Protein AF-A0A183BEK0-F1 (afdb_monomer)

Foldseek 3Di:
DVVVVVVVVVVVVVPDDPDVVVVVVVVVVVVVVVVPDPVVPVVVVVVVVVVVVVVVVVVVVVVVVVVVVVVVVVVVVVVVVVVVVVVVVVVVVVVVVVVVVVVVVLVVFDAAPQPRPTFPDDQDPPHGHNDVVSVVVCCVVPCVPVRPVVVVVVVVVVVVVVVVVVVVVVVVVD

Mean predicted aligned error: 15.31 Å

Organism: NCBI:txid27848

Sequence (174 aa):
MISFILLLTVIQNLSFAHSPRNCHIKNEMLKRVMSFSVLSPLSKYANKYNRYNKRGLFVRERIHRIYADRLITLTTERDQAREEVNRQLALISQLKQDHEEELKRVKQRTWCQVCLNEALYHCCLGTAYCSKTCQWQHWEAQHSQTCRRRAEAQLLQQQQQQQQQQSTQALHKR

InterPro domains:
  IPR002893 Zinc finger, MYND-type [PS01360] (112-147)
  IPR002893 Zinc finger, MYND-type [PS50865] (112-147)
  IPR047269 Zinc finger MYND domain-containing protein 11 [PTHR46379] (78-150)
  IPR057053 ZMYND11/ZMYD8, MYND zinc finger [PF24324] (112-147)

Solvent-accessible surface area (backbone atoms only — not comparable to full-atom values): 9858 Å² total; per-residue (Å²): 130,67,72,66,57,57,54,54,54,55,65,62,59,75,75,73,80,93,49,79,75,58,51,55,55,50,50,47,50,51,52,47,57,72,65,54,78,62,68,54,59,57,49,52,49,52,51,50,50,52,51,51,51,53,50,51,50,51,52,50,53,52,52,51,49,54,52,50,54,50,48,50,51,55,51,51,54,52,51,52,52,50,49,51,51,52,52,51,51,52,50,53,52,48,54,52,52,54,49,52,52,49,50,52,59,53,71,75,54,55,50,12,78,75,79,65,44,71,32,77,47,75,74,40,95,96,40,28,24,59,43,71,65,48,43,50,56,46,34,76,73,52,42,72,82,68,42,56,59,60,55,53,53,52,52,54,54,52,52,55,52,51,53,52,51,50,53,55,51,57,58,74,75,108

Nearest PDB structures (foldseek):
  5hda-assembly1_C  TM=5.612E-01  e=2.009E-06  Homo sapiens
  5mq4-assembly1_A  TM=5.049E-01  e=1.576E-04  Homo sapiens

pLDDT: mean 83.89, std 18.65, range [39.38, 98.62]

Radius of gyration: 57.56 Å; Cα contacts (8 Å, |Δi|>4): 61; chains: 1; bounding box: 119×44×151 Å

Structure (mmCIF, N/CA/C/O backbone):
data_AF-A0A183BEK0-F1
#
_entry.id   AF-A0A183BEK0-F1
#
loop_
_atom_site.group_PDB
_atom_site.id
_atom_site.type_symbol
_atom_site.label_atom_id
_atom_site.label_alt_id
_atom_site.label_comp_id
_atom_site.label_asym_id
_atom_site.label_entity_id
_atom_site.label_seq_id
_atom_site.pdbx_PDB_ins_code
_atom_site.Cartn_x
_atom_site.Cartn_y
_atom_site.Cartn_z
_atom_site.occupancy
_atom_site.B_iso_or_equiv
_atom_site.auth_seq_id
_atom_site.auth_comp_id
_atom_site.auth_asym_id
_atom_site.auth_atom_id
_atom_site.pdbx_PDB_model_num
ATOM 1 N N . MET A 1 1 ? 92.913 7.246 -58.136 1.00 58.31 1 MET A N 1
ATOM 2 C CA . MET A 1 1 ? 92.611 8.693 -58.005 1.00 58.31 1 MET A CA 1
ATOM 3 C C . MET A 1 1 ? 92.287 9.389 -59.340 1.00 58.31 1 MET A C 1
ATOM 5 O O . MET A 1 1 ? 91.850 10.525 -59.300 1.00 58.31 1 MET A O 1
ATOM 9 N N . ILE A 1 2 ? 92.408 8.733 -60.509 1.00 54.84 2 ILE A N 1
ATOM 10 C CA . ILE A 1 2 ? 92.050 9.327 -61.822 1.00 54.84 2 ILE A CA 1
ATOM 11 C C . ILE A 1 2 ? 90.614 8.957 -62.281 1.00 54.84 2 ILE A C 1
ATOM 13 O O . ILE A 1 2 ? 89.987 9.717 -63.010 1.00 54.84 2 ILE A O 1
ATOM 17 N N . SER A 1 3 ? 90.011 7.870 -61.775 1.00 58.22 3 SER A N 1
ATOM 18 C CA . SER A 1 3 ? 88.642 7.469 -62.175 1.00 58.22 3 SER A CA 1
ATOM 19 C C . SER A 1 3 ? 87.501 8.262 -61.526 1.00 58.22 3 SER A C 1
ATOM 21 O O . SER A 1 3 ? 86.402 8.261 -62.064 1.00 58.22 3 SER A O 1
ATOM 23 N N . PHE A 1 4 ? 87.728 8.969 -60.412 1.00 56.12 4 PHE A N 1
ATOM 24 C CA . PHE A 1 4 ? 86.687 9.818 -59.802 1.00 56.12 4 PHE A CA 1
ATOM 25 C C . PHE A 1 4 ? 86.616 11.227 -60.425 1.00 56.12 4 PHE A C 1
ATOM 27 O O . PHE A 1 4 ? 85.561 11.854 -60.405 1.00 56.12 4 PHE A O 1
ATOM 34 N N . ILE A 1 5 ? 87.700 11.696 -61.056 1.00 57.75 5 ILE A N 1
ATOM 35 C CA . ILE A 1 5 ? 87.757 13.000 -61.742 1.00 57.75 5 ILE A CA 1
ATOM 36 C C . ILE A 1 5 ? 87.130 12.917 -63.149 1.00 57.75 5 ILE A C 1
ATOM 38 O O . ILE A 1 5 ? 86.482 13.867 -63.587 1.00 57.75 5 ILE A O 1
ATOM 42 N N . LEU A 1 6 ? 87.214 11.760 -63.822 1.00 54.22 6 LEU A N 1
ATOM 43 C CA . LEU A 1 6 ? 86.514 11.522 -65.095 1.00 54.22 6 LEU A CA 1
ATOM 44 C C . LEU A 1 6 ? 84.993 11.363 -64.926 1.00 54.22 6 LEU A C 1
ATOM 46 O O . LEU A 1 6 ? 84.237 11.725 -65.822 1.00 54.22 6 LEU A O 1
ATOM 50 N N . LEU A 1 7 ? 84.517 10.893 -63.768 1.00 56.59 7 LEU A N 1
ATOM 51 C CA . LEU A 1 7 ? 83.076 10.783 -63.511 1.00 56.59 7 LEU A CA 1
ATOM 52 C C . LEU A 1 7 ? 82.422 12.150 -63.237 1.00 56.59 7 LEU A C 1
ATOM 54 O O . LEU A 1 7 ? 81.307 12.396 -63.687 1.00 56.59 7 LEU A O 1
ATOM 58 N N . LEU A 1 8 ? 83.122 13.072 -62.569 1.00 53.59 8 LEU A N 1
ATOM 59 C CA . LEU A 1 8 ? 82.609 14.424 -62.304 1.00 53.59 8 LEU A CA 1
ATOM 60 C C . LEU A 1 8 ? 82.658 15.339 -63.542 1.00 53.59 8 LEU A C 1
ATOM 62 O O . LEU A 1 8 ? 81.746 16.140 -63.744 1.00 53.59 8 LEU A O 1
ATOM 66 N N . THR A 1 9 ? 83.638 15.165 -64.433 1.00 55.41 9 THR A N 1
ATOM 67 C CA . THR A 1 9 ? 83.715 15.926 -65.699 1.00 55.41 9 THR A CA 1
ATOM 68 C C . THR A 1 9 ? 82.709 15.464 -66.756 1.00 55.41 9 THR A C 1
ATOM 70 O O . THR A 1 9 ? 82.268 16.281 -67.566 1.00 55.41 9 THR A O 1
ATOM 73 N N . VAL A 1 10 ? 82.270 14.201 -66.734 1.00 55.47 10 VAL A N 1
ATOM 74 C CA . VAL A 1 10 ? 81.159 13.734 -67.586 1.00 55.47 10 VAL A CA 1
ATOM 75 C C . VAL A 1 10 ? 79.808 14.235 -67.057 1.00 55.47 10 VAL A C 1
ATOM 77 O O . VAL A 1 10 ? 78.942 14.606 -67.848 1.00 55.47 10 VAL A O 1
ATOM 80 N N . ILE A 1 11 ? 79.642 14.344 -65.734 1.00 55.16 11 ILE A N 1
ATOM 81 C CA . ILE A 1 11 ? 78.409 14.865 -65.119 1.00 55.16 11 ILE A CA 1
ATOM 82 C C . ILE A 1 11 ? 78.279 16.392 -65.304 1.00 55.16 11 ILE A C 1
ATOM 84 O O . ILE A 1 11 ? 77.166 16.883 -65.481 1.00 55.16 11 ILE A O 1
ATOM 88 N N . GLN A 1 12 ? 79.383 17.148 -65.373 1.00 49.47 12 GLN A N 1
ATOM 89 C CA . GLN A 1 12 ? 79.347 18.597 -65.651 1.00 49.47 12 GLN A CA 1
ATOM 90 C C . GLN A 1 12 ? 79.264 18.971 -67.147 1.00 49.47 12 GLN A C 1
ATOM 92 O O . GLN A 1 12 ? 78.863 20.091 -67.458 1.00 49.47 12 GLN A O 1
ATOM 97 N N . ASN A 1 13 ? 79.547 18.056 -68.084 1.00 48.00 13 ASN A N 1
ATOM 98 C CA . ASN A 1 13 ? 79.431 18.322 -69.532 1.00 48.00 13 ASN A CA 1
ATOM 99 C C . ASN A 1 13 ? 78.064 17.971 -70.149 1.00 48.00 13 ASN A C 1
ATOM 101 O O . ASN A 1 13 ? 77.831 18.235 -71.326 1.00 48.00 13 ASN A O 1
ATOM 105 N N . LEU A 1 14 ? 77.118 17.447 -69.364 1.00 45.97 14 LEU A N 1
ATOM 106 C CA . LEU A 1 14 ? 75.721 17.274 -69.792 1.00 45.97 14 LEU A CA 1
ATOM 107 C C . LEU A 1 14 ? 74.840 18.508 -69.521 1.00 45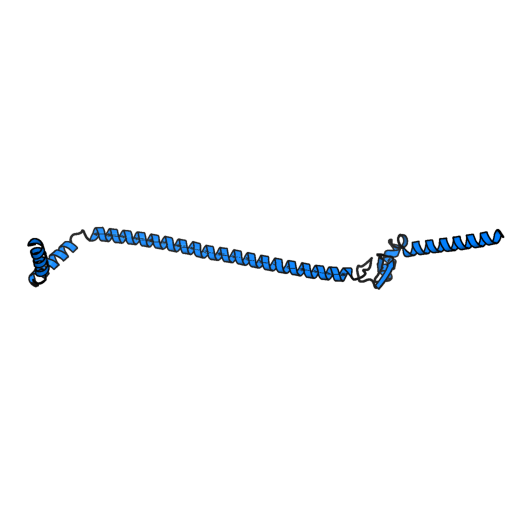.97 14 LEU A C 1
ATOM 109 O O . LEU A 1 14 ? 73.629 18.448 -69.726 1.00 45.97 14 LEU A O 1
ATOM 113 N N . SER A 1 15 ? 75.441 19.635 -69.124 1.00 49.94 15 SER A N 1
ATOM 114 C CA . SER A 1 15 ? 74.729 20.897 -68.877 1.00 49.94 15 SER A CA 1
ATOM 115 C C . SER A 1 15 ? 74.839 21.935 -70.002 1.00 49.94 15 SER A C 1
ATOM 117 O O . SER A 1 15 ? 74.169 22.958 -69.922 1.00 49.94 15 SER A O 1
ATOM 119 N N . PHE A 1 16 ? 75.595 21.706 -71.083 1.00 49.88 16 PHE A N 1
ATOM 120 C CA . PHE A 1 16 ? 75.711 22.688 -72.175 1.00 49.88 16 PHE A CA 1
ATOM 121 C C . PHE A 1 16 ? 75.787 22.033 -73.561 1.00 49.88 16 PHE A C 1
ATOM 123 O O . PHE A 1 16 ? 76.847 21.884 -74.151 1.00 49.88 16 PHE A O 1
ATOM 130 N N . ALA A 1 17 ? 74.626 21.682 -74.117 1.00 39.38 17 ALA A N 1
ATOM 131 C CA . ALA A 1 17 ? 74.438 21.580 -75.567 1.00 39.38 17 ALA A CA 1
ATOM 132 C C . ALA A 1 17 ? 72.954 21.782 -75.918 1.00 39.38 17 ALA A C 1
ATOM 134 O O . ALA A 1 17 ? 72.256 20.880 -76.387 1.00 39.38 17 ALA A O 1
ATOM 135 N N . HIS A 1 18 ? 72.454 22.992 -75.663 1.00 49.38 18 HIS A N 1
ATOM 136 C CA . HIS A 1 18 ? 71.216 23.481 -76.264 1.00 49.38 18 HIS A CA 1
ATOM 137 C C . HIS A 1 18 ? 71.466 23.728 -77.760 1.00 49.38 18 HIS A C 1
ATOM 139 O O . HIS A 1 18 ? 71.920 24.794 -78.162 1.00 49.38 18 HIS A O 1
ATOM 145 N N . SER A 1 19 ? 71.174 22.727 -78.594 1.00 45.06 19 SER A N 1
ATOM 146 C CA . SER A 1 19 ? 70.967 22.928 -80.030 1.00 45.06 19 SER A CA 1
ATOM 147 C C . SER A 1 19 ? 69.478 22.751 -80.345 1.00 45.06 19 SER A C 1
ATOM 149 O O . SER A 1 19 ? 68.939 21.658 -80.124 1.00 45.06 19 SER A O 1
ATOM 151 N N . PRO A 1 20 ? 68.788 23.780 -80.872 1.00 50.53 20 PRO A N 1
ATOM 152 C CA . PRO A 1 20 ? 67.342 23.741 -81.103 1.00 50.53 20 PRO A CA 1
ATOM 153 C C . PRO A 1 20 ? 66.918 22.693 -82.147 1.00 50.53 20 PRO A C 1
ATOM 155 O O . PRO A 1 20 ? 65.773 22.245 -82.133 1.00 50.53 20 PRO A O 1
ATOM 158 N N . ARG A 1 21 ? 67.839 22.201 -82.991 1.00 51.28 21 ARG A N 1
ATOM 159 C CA . ARG A 1 21 ? 67.556 21.110 -83.944 1.00 51.28 21 ARG A CA 1
ATOM 160 C C . ARG A 1 21 ? 67.473 19.724 -83.295 1.00 51.28 21 ARG A C 1
ATOM 162 O O . ARG A 1 21 ? 66.785 18.854 -83.819 1.00 51.28 21 ARG A O 1
ATOM 169 N N . ASN A 1 22 ? 68.094 19.521 -82.131 1.00 49.78 22 ASN A N 1
ATOM 170 C CA . ASN A 1 22 ? 68.074 18.232 -81.428 1.00 49.78 22 ASN A CA 1
ATOM 171 C C . ASN A 1 22 ? 66.884 18.085 -80.460 1.00 49.78 22 ASN A C 1
ATOM 173 O O . ASN A 1 22 ? 66.565 16.976 -80.039 1.00 49.78 22 ASN A O 1
ATOM 177 N N . CYS A 1 23 ? 66.189 19.180 -80.130 1.00 51.41 23 CYS A N 1
ATOM 178 C CA . CYS A 1 23 ? 64.939 19.145 -79.366 1.00 51.41 23 CYS A CA 1
ATOM 179 C C . CYS A 1 23 ? 63.783 18.590 -80.208 1.00 51.41 23 CYS A C 1
ATOM 181 O O . CYS A 1 23 ? 62.971 17.828 -79.696 1.00 51.41 23 CYS A O 1
ATOM 183 N N . HIS A 1 24 ? 63.738 18.890 -81.511 1.00 49.34 24 HIS A N 1
ATOM 184 C CA . HIS A 1 24 ? 62.658 18.423 -82.382 1.00 49.34 24 HIS A CA 1
ATOM 185 C C . HIS A 1 24 ? 62.722 16.911 -82.629 1.00 49.34 24 HIS A C 1
ATOM 187 O O . HIS A 1 24 ? 61.686 16.258 -82.595 1.00 49.34 24 HIS A O 1
ATOM 193 N N . ILE A 1 25 ? 63.923 16.339 -82.794 1.00 52.81 25 ILE A N 1
ATOM 194 C CA . ILE A 1 25 ? 64.117 14.886 -82.948 1.00 52.81 25 ILE A CA 1
ATOM 195 C C . ILE A 1 25 ? 63.869 14.162 -81.620 1.00 52.81 25 ILE A C 1
ATOM 197 O O . ILE A 1 25 ? 63.235 13.115 -81.616 1.00 52.81 25 ILE A O 1
ATOM 201 N N . LYS A 1 26 ? 64.288 14.728 -80.477 1.00 53.09 26 LYS A N 1
ATOM 202 C CA . LYS A 1 26 ? 63.998 14.161 -79.146 1.00 53.09 26 LYS A CA 1
ATOM 203 C C . LYS A 1 26 ? 62.512 14.239 -78.787 1.00 53.09 26 LYS A C 1
ATOM 205 O O . LYS A 1 26 ? 61.989 13.277 -78.239 1.00 53.09 26 LYS A O 1
ATOM 210 N N . ASN A 1 27 ? 61.822 15.328 -79.135 1.00 52.69 27 ASN A N 1
ATOM 211 C CA . ASN A 1 27 ? 60.370 15.440 -78.980 1.00 52.69 27 ASN A CA 1
ATOM 212 C C . ASN A 1 27 ? 59.613 14.546 -79.965 1.00 52.69 27 ASN A C 1
ATOM 214 O O . ASN A 1 27 ? 58.590 14.000 -79.581 1.00 52.69 27 ASN A O 1
ATOM 218 N N . GLU A 1 28 ? 60.100 14.343 -81.191 1.00 54.59 28 GLU A N 1
ATOM 219 C CA . GLU A 1 28 ? 59.530 13.358 -82.122 1.00 54.59 28 GLU A CA 1
ATOM 220 C C . GLU A 1 28 ? 59.753 11.926 -81.637 1.00 54.59 28 GLU A C 1
ATOM 222 O O . GLU A 1 28 ? 58.821 11.140 -81.639 1.00 54.59 28 GLU A O 1
ATOM 227 N N . MET A 1 29 ? 60.944 11.589 -81.135 1.00 51.34 29 MET A N 1
ATOM 228 C CA . MET A 1 29 ? 61.252 10.279 -80.550 1.00 51.34 29 MET A CA 1
ATOM 229 C C . MET A 1 29 ? 60.432 10.028 -79.281 1.00 51.34 29 MET A C 1
ATOM 231 O O . MET A 1 29 ? 59.885 8.946 -79.127 1.00 51.34 29 MET A O 1
ATOM 235 N N . LEU A 1 30 ? 60.264 11.023 -78.402 1.00 53.97 30 LEU A N 1
ATOM 236 C CA . LEU A 1 30 ? 59.383 10.932 -77.231 1.00 53.97 30 LEU A CA 1
ATOM 237 C C . LEU A 1 30 ? 57.908 10.843 -77.633 1.00 53.97 30 LEU A C 1
ATOM 239 O O . LEU A 1 30 ? 57.188 10.034 -77.061 1.00 53.97 30 LEU A O 1
ATOM 243 N N . LYS A 1 31 ? 57.455 11.586 -78.649 1.00 53.16 31 LYS A N 1
ATOM 244 C CA . LYS A 1 31 ? 56.103 11.449 -79.218 1.00 53.16 31 LYS A CA 1
ATOM 245 C C . LYS A 1 31 ? 55.907 10.099 -79.917 1.00 53.16 31 LYS A C 1
ATOM 247 O O . LYS A 1 31 ? 54.821 9.537 -79.816 1.00 53.16 31 LYS A O 1
ATOM 252 N N . ARG A 1 32 ? 56.941 9.525 -80.543 1.00 50.06 32 ARG A N 1
ATOM 253 C CA . ARG A 1 32 ? 56.955 8.175 -81.142 1.00 50.06 32 ARG A CA 1
ATOM 254 C C . ARG A 1 32 ? 56.956 7.063 -80.097 1.00 50.06 32 ARG A C 1
ATOM 256 O O . ARG A 1 32 ? 56.199 6.113 -80.229 1.00 50.06 32 ARG A O 1
ATOM 263 N N . VAL A 1 33 ? 57.713 7.209 -79.012 1.00 51.88 33 VAL A N 1
ATOM 264 C CA . VAL A 1 33 ? 57.711 6.279 -77.868 1.00 51.88 33 VAL A CA 1
ATOM 265 C C . VAL A 1 33 ? 56.402 6.387 -77.068 1.00 51.88 33 VAL A C 1
ATOM 267 O O . VAL A 1 33 ? 55.890 5.381 -76.586 1.00 51.88 33 VAL A O 1
ATOM 270 N N . MET A 1 34 ? 55.793 7.576 -76.999 1.00 49.19 34 MET A N 1
ATOM 271 C CA . MET A 1 34 ? 54.452 7.794 -76.429 1.00 49.19 34 MET A CA 1
ATOM 272 C C . MET A 1 34 ? 53.314 7.325 -77.358 1.00 49.19 34 MET A C 1
ATOM 274 O O . MET A 1 34 ? 52.205 7.098 -76.877 1.00 49.19 34 MET A O 1
ATOM 278 N N . SER A 1 35 ? 53.569 7.140 -78.662 1.00 51.47 35 SER A N 1
ATOM 279 C CA . SER A 1 35 ? 52.594 6.632 -79.647 1.00 51.47 35 SER A CA 1
ATOM 280 C C . SER A 1 35 ? 52.765 5.150 -80.015 1.00 51.47 35 SER A C 1
ATOM 282 O O . SER A 1 35 ? 51.868 4.583 -80.634 1.00 51.47 35 SER A O 1
ATOM 284 N N . PHE A 1 36 ? 53.814 4.467 -79.543 1.00 48.81 36 PHE A N 1
ATOM 285 C CA . PHE A 1 36 ? 53.957 3.007 -79.626 1.00 48.81 36 PHE A CA 1
ATOM 286 C C . PHE A 1 36 ? 53.556 2.334 -78.299 1.00 48.81 36 PHE A C 1
ATOM 288 O O . PHE A 1 36 ? 54.376 2.019 -77.448 1.00 48.81 36 PHE A O 1
ATOM 295 N N . SER A 1 37 ? 52.245 2.179 -78.098 1.00 54.62 37 SER A N 1
ATOM 296 C CA . SER A 1 37 ? 51.549 1.061 -77.420 1.00 54.62 37 SER A CA 1
ATOM 297 C C . SER A 1 37 ? 52.035 0.431 -76.089 1.00 54.62 37 SER A C 1
ATOM 299 O O . SER A 1 37 ? 51.423 -0.557 -75.690 1.00 54.62 37 SER A O 1
ATOM 301 N N . VAL A 1 38 ? 53.013 0.955 -75.337 1.00 53.81 38 VAL A N 1
ATOM 302 C CA . VAL A 1 38 ? 53.426 0.362 -74.031 1.00 53.81 38 VAL A CA 1
ATOM 303 C C . VAL A 1 38 ? 53.074 1.205 -72.798 1.00 53.81 38 VAL A C 1
ATOM 305 O O . VAL A 1 38 ? 52.952 0.669 -71.699 1.00 53.81 38 VAL A O 1
ATOM 308 N N . LEU A 1 39 ? 52.753 2.491 -72.969 1.00 54.34 39 LEU A N 1
ATOM 309 C CA . LEU A 1 39 ? 52.141 3.317 -71.911 1.00 54.34 39 LEU A CA 1
ATOM 310 C C . LEU A 1 39 ? 50.634 3.063 -71.751 1.00 54.34 39 LEU A C 1
ATOM 312 O O . LEU A 1 39 ? 50.058 3.324 -70.696 1.00 54.34 39 LEU A O 1
ATOM 316 N N . SER A 1 40 ? 49.982 2.501 -72.771 1.00 58.22 40 SER A N 1
ATOM 317 C CA . SER A 1 40 ? 48.553 2.185 -72.731 1.00 58.22 40 SER A CA 1
ATOM 318 C C . SER A 1 40 ? 48.216 0.994 -71.817 1.00 58.22 40 SER A C 1
ATOM 320 O O . SER A 1 40 ? 47.279 1.136 -71.029 1.00 58.22 40 SER A O 1
ATOM 322 N N . PRO A 1 41 ? 48.899 -0.167 -71.887 1.00 69.38 41 PRO A N 1
ATOM 323 C C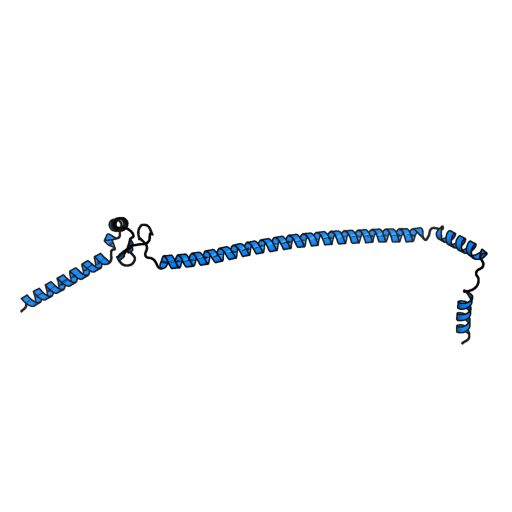A . PRO A 1 41 ? 48.515 -1.344 -71.104 1.00 69.38 41 PRO A CA 1
ATOM 324 C C . PRO A 1 41 ? 48.746 -1.176 -69.598 1.00 69.38 41 PRO A C 1
ATOM 326 O O . PRO A 1 41 ? 47.856 -1.501 -68.812 1.00 69.38 41 PRO A O 1
ATOM 329 N N . LEU A 1 42 ? 49.881 -0.596 -69.186 1.00 69.12 42 LEU A N 1
ATOM 330 C CA . LEU A 1 42 ? 50.177 -0.317 -67.774 1.00 69.12 42 LEU A CA 1
ATOM 331 C C . LEU A 1 42 ? 49.253 0.762 -67.199 1.00 69.12 42 LEU A C 1
ATOM 333 O O . LEU A 1 42 ? 48.727 0.588 -66.103 1.00 69.12 42 LEU A O 1
ATOM 337 N N . SER A 1 43 ? 48.965 1.826 -67.958 1.00 73.44 43 SER A N 1
ATOM 338 C CA . SER A 1 43 ? 47.969 2.834 -67.566 1.00 73.44 43 SER A CA 1
ATOM 339 C C . SER A 1 43 ? 46.561 2.233 -67.456 1.00 73.44 43 SER A C 1
ATOM 341 O O . SER A 1 43 ? 45.835 2.502 -66.499 1.00 73.44 43 SER A O 1
ATOM 343 N N . LYS A 1 44 ? 46.165 1.343 -68.379 1.00 77.31 44 LYS A N 1
ATOM 344 C CA . LYS A 1 44 ? 44.895 0.598 -68.296 1.00 77.31 44 LYS A CA 1
ATOM 345 C C . LYS A 1 44 ? 44.846 -0.302 -67.056 1.00 77.31 44 LYS A C 1
ATOM 347 O O . LYS A 1 44 ? 43.816 -0.328 -66.382 1.00 77.31 44 LYS A O 1
ATOM 352 N N . TYR A 1 45 ? 45.936 -0.996 -66.727 1.00 73.19 45 TYR A N 1
ATOM 353 C CA . TYR A 1 45 ? 46.036 -1.826 -65.524 1.00 73.19 45 TYR A CA 1
ATOM 354 C C . TYR A 1 45 ? 45.973 -0.988 -64.241 1.00 73.19 45 TYR A C 1
ATOM 356 O O . TYR A 1 45 ? 45.168 -1.286 -63.362 1.00 73.19 45 TYR A O 1
ATOM 364 N N . 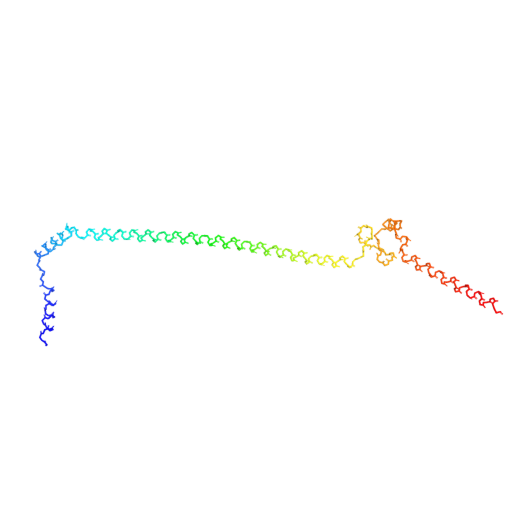ALA A 1 46 ? 46.731 0.109 -64.167 1.00 80.06 46 ALA A N 1
ATOM 365 C CA . ALA A 1 46 ? 46.715 1.041 -63.041 1.00 80.06 46 ALA A CA 1
ATOM 366 C C . ALA A 1 46 ? 45.322 1.660 -62.830 1.00 80.06 46 ALA A C 1
ATOM 368 O O . ALA A 1 46 ? 44.812 1.689 -61.712 1.00 80.06 46 ALA A O 1
ATOM 369 N N . ASN A 1 47 ? 44.639 2.066 -63.904 1.00 85.19 47 ASN A N 1
ATOM 370 C CA . ASN A 1 47 ? 43.263 2.564 -63.839 1.00 85.19 47 ASN A CA 1
ATOM 371 C C . ASN A 1 47 ? 42.268 1.489 -63.383 1.00 85.19 47 ASN A C 1
ATOM 373 O O . ASN A 1 47 ? 41.354 1.770 -62.604 1.00 85.19 47 ASN A O 1
ATOM 377 N N . LYS A 1 48 ? 42.440 0.247 -63.848 1.00 82.62 48 LYS A N 1
ATOM 378 C CA . LYS A 1 48 ? 41.626 -0.895 -63.423 1.00 82.62 48 LYS A CA 1
ATOM 379 C C . LYS A 1 48 ? 41.841 -1.190 -61.930 1.00 82.62 48 LYS A C 1
ATOM 381 O O . LYS A 1 48 ? 40.855 -1.323 -61.208 1.00 82.62 48 LYS A O 1
ATOM 386 N N . TYR A 1 49 ? 43.088 -1.196 -61.455 1.00 83.12 49 TYR A N 1
ATOM 387 C CA . TYR A 1 49 ? 43.449 -1.347 -60.040 1.00 83.12 49 TYR A CA 1
ATOM 388 C C . TYR A 1 49 ? 42.865 -0.225 -59.172 1.00 83.12 49 TYR A C 1
ATOM 390 O O . TYR A 1 49 ? 42.175 -0.506 -58.195 1.00 83.12 49 TYR A O 1
ATOM 398 N N . ASN A 1 50 ? 43.023 1.038 -59.577 1.00 86.88 50 ASN A N 1
ATOM 399 C CA . ASN A 1 50 ? 42.441 2.186 -58.876 1.00 86.88 50 ASN A CA 1
ATOM 400 C C . ASN A 1 50 ? 40.912 2.095 -58.795 1.00 86.88 50 ASN A C 1
ATOM 402 O O . ASN A 1 50 ? 40.322 2.411 -57.763 1.00 86.88 50 ASN A O 1
ATOM 406 N N . ARG A 1 51 ? 40.252 1.607 -59.854 1.00 83.38 51 ARG A N 1
ATOM 407 C CA . ARG A 1 51 ? 38.803 1.371 -59.852 1.00 83.38 51 ARG A CA 1
ATOM 408 C C . ARG A 1 51 ? 38.405 0.264 -58.872 1.00 83.38 51 ARG A C 1
ATOM 410 O O . ARG A 1 51 ? 37.401 0.428 -58.182 1.00 83.38 51 ARG A O 1
ATOM 417 N N . TYR A 1 52 ? 39.159 -0.835 -58.795 1.00 85.88 52 TYR A N 1
ATOM 418 C CA . TYR A 1 52 ? 38.919 -1.885 -57.798 1.00 85.88 52 TYR A CA 1
ATOM 419 C 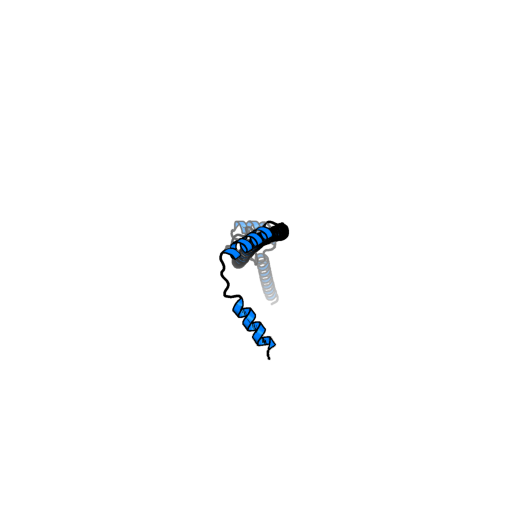C . TYR A 1 52 ? 39.133 -1.374 -56.376 1.00 85.88 52 TYR A C 1
ATOM 421 O O . TYR A 1 52 ? 38.262 -1.576 -55.535 1.00 85.88 52 TYR A O 1
ATOM 429 N N . ASN A 1 53 ? 40.225 -0.650 -56.126 1.00 86.88 53 ASN A N 1
ATOM 430 C CA . ASN A 1 53 ? 40.523 -0.091 -54.812 1.00 86.88 53 ASN A CA 1
ATOM 431 C C . ASN A 1 53 ? 39.446 0.918 -54.371 1.00 86.88 53 ASN A C 1
ATOM 433 O O . ASN A 1 53 ? 38.922 0.822 -53.266 1.00 86.88 53 ASN A O 1
ATOM 437 N N . LYS A 1 54 ? 39.004 1.814 -55.269 1.00 90.31 54 LYS A N 1
ATOM 438 C CA . LYS A 1 54 ? 37.910 2.762 -54.991 1.00 90.31 54 LYS A CA 1
ATOM 439 C C . LYS A 1 54 ? 36.584 2.056 -54.690 1.00 90.31 54 LYS A C 1
ATOM 441 O O . LYS A 1 54 ? 35.862 2.470 -53.789 1.00 90.31 54 LYS A O 1
ATOM 446 N N . ARG A 1 55 ? 36.261 0.976 -55.415 1.00 88.81 55 ARG A N 1
ATOM 447 C CA . ARG A 1 55 ? 35.083 0.142 -55.112 1.00 88.81 55 ARG A CA 1
ATOM 448 C C . ARG A 1 55 ? 35.215 -0.540 -53.749 1.00 88.81 55 ARG A C 1
ATOM 450 O O . ARG A 1 55 ? 34.247 -0.549 -53.000 1.00 88.81 55 ARG A O 1
ATOM 457 N N . GLY A 1 56 ? 36.391 -1.077 -53.424 1.00 90.75 56 GLY A N 1
ATOM 458 C CA . GLY A 1 56 ? 36.671 -1.6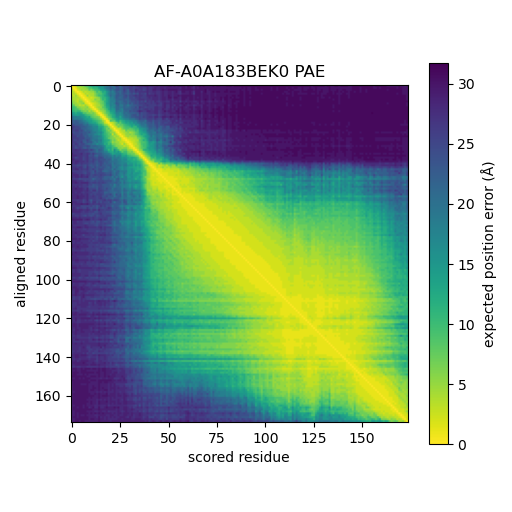91 -52.124 1.00 90.75 56 GLY A CA 1
ATOM 459 C C . GLY A 1 56 ? 36.518 -0.703 -50.967 1.00 90.75 56 GLY A C 1
ATOM 460 O O . GLY A 1 56 ? 35.850 -1.013 -49.983 1.00 90.75 56 GLY A O 1
ATOM 461 N N . LEU A 1 57 ? 37.050 0.513 -51.125 1.00 91.88 57 LEU A N 1
ATOM 462 C CA . LEU A 1 57 ? 36.904 1.595 -50.153 1.00 91.88 57 LEU A CA 1
ATOM 463 C C . LEU A 1 57 ? 35.432 1.980 -49.947 1.00 91.88 57 LEU A C 1
ATOM 465 O O . LEU A 1 57 ? 34.975 2.028 -48.811 1.00 91.88 57 LEU A O 1
ATOM 469 N N . PHE A 1 58 ? 34.667 2.140 -51.030 1.00 91.69 58 PHE A N 1
ATOM 470 C CA . PHE A 1 58 ? 33.240 2.460 -50.948 1.00 91.69 58 PHE A CA 1
ATOM 471 C C . PHE A 1 58 ? 32.428 1.370 -50.233 1.00 91.69 58 PHE A C 1
ATOM 473 O O . PHE A 1 58 ? 31.556 1.662 -49.416 1.00 91.69 58 PHE A O 1
ATOM 480 N N . VAL A 1 59 ? 32.713 0.094 -50.517 1.00 93.06 59 VAL A N 1
ATOM 481 C CA . VAL A 1 59 ? 32.062 -1.026 -49.821 1.00 93.06 59 VAL A CA 1
ATOM 482 C C . VAL A 1 59 ? 32.401 -0.994 -48.331 1.00 93.06 59 VAL A C 1
ATOM 484 O O . VAL A 1 59 ? 31.498 -1.151 -47.512 1.00 93.06 59 VAL A O 1
ATOM 487 N N . ARG A 1 60 ? 33.663 -0.732 -47.973 1.00 92.69 60 ARG A N 1
ATOM 488 C CA . ARG A 1 60 ? 34.098 -0.592 -46.579 1.00 92.69 60 ARG A CA 1
ATOM 489 C C . ARG A 1 60 ? 33.390 0.566 -45.872 1.00 92.69 60 ARG A C 1
ATOM 491 O O . ARG A 1 60 ? 32.843 0.361 -44.796 1.00 92.69 60 ARG A O 1
ATOM 498 N N . GLU A 1 61 ? 33.340 1.746 -46.481 1.00 94.31 61 GLU A N 1
ATOM 499 C CA . GLU A 1 61 ? 32.645 2.921 -45.935 1.00 94.31 61 GLU A CA 1
ATOM 500 C C . GLU A 1 61 ? 31.151 2.661 -45.737 1.00 94.31 61 GLU A C 1
ATOM 502 O O . GLU A 1 61 ? 30.594 2.993 -44.690 1.00 94.31 61 GLU A O 1
ATOM 507 N N . ARG A 1 62 ? 30.501 2.004 -46.706 1.00 95.75 62 ARG A N 1
ATOM 508 C CA . ARG A 1 62 ? 29.090 1.617 -46.593 1.00 95.75 62 ARG A CA 1
ATOM 509 C C . ARG A 1 62 ? 28.865 0.665 -45.421 1.00 95.75 62 ARG A C 1
ATOM 511 O O . ARG A 1 62 ? 27.924 0.857 -44.661 1.00 95.75 62 ARG A O 1
ATOM 518 N N . ILE A 1 63 ? 29.725 -0.341 -45.274 1.00 96.19 63 ILE A N 1
ATOM 519 C CA . ILE A 1 63 ? 29.670 -1.292 -44.160 1.00 96.19 63 ILE A CA 1
ATOM 520 C C . ILE A 1 63 ? 29.849 -0.560 -42.823 1.00 96.19 63 ILE A C 1
ATOM 522 O O . ILE A 1 63 ? 29.051 -0.756 -41.911 1.00 96.19 63 ILE A O 1
ATOM 526 N N . HIS A 1 64 ? 30.843 0.326 -42.719 1.00 96.12 64 HIS A N 1
ATOM 527 C CA . HIS A 1 64 ? 31.081 1.121 -41.513 1.00 96.12 64 HIS A CA 1
ATOM 528 C C . HIS A 1 64 ? 29.871 1.988 -41.152 1.00 96.12 64 HIS A C 1
ATOM 530 O O . HIS A 1 64 ? 29.490 2.021 -39.986 1.00 96.12 64 HIS A O 1
ATOM 536 N N . ARG A 1 65 ? 29.237 2.642 -42.135 1.00 96.31 65 ARG A N 1
ATOM 537 C CA . ARG A 1 65 ? 28.024 3.440 -41.908 1.00 96.31 65 ARG A CA 1
ATOM 538 C C . ARG A 1 65 ? 26.880 2.585 -41.366 1.00 96.31 65 ARG A C 1
ATOM 540 O O . ARG A 1 65 ? 26.291 2.951 -40.363 1.00 96.31 65 ARG A O 1
ATOM 547 N N . ILE A 1 66 ? 26.616 1.428 -41.978 1.00 96.94 66 ILE A N 1
ATOM 548 C CA . ILE A 1 66 ? 25.550 0.517 -41.527 1.00 96.94 66 ILE A CA 1
ATOM 549 C C . ILE A 1 66 ? 25.778 0.089 -40.074 1.00 96.94 66 ILE A C 1
ATOM 551 O O 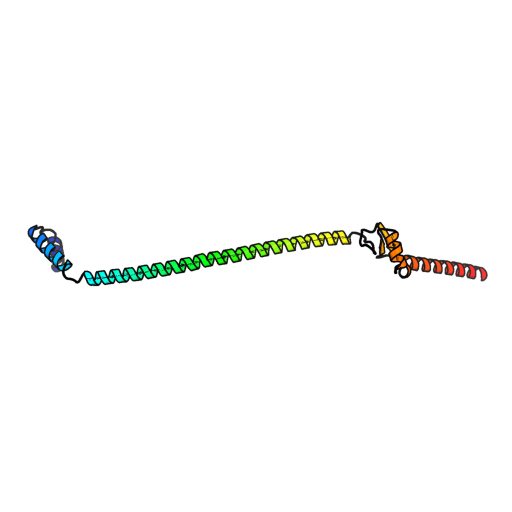. ILE A 1 66 ? 24.843 0.102 -39.276 1.00 96.94 66 ILE A O 1
ATOM 555 N N . TYR A 1 67 ? 27.011 -0.275 -39.716 1.00 97.44 67 TYR A N 1
ATOM 556 C CA . TYR A 1 67 ? 27.324 -0.648 -38.338 1.00 97.44 67 TYR A CA 1
ATOM 557 C C . TYR A 1 67 ? 27.233 0.534 -37.373 1.00 97.44 67 TYR A C 1
ATOM 559 O O . TYR A 1 67 ? 26.735 0.348 -36.267 1.00 97.44 67 TYR A O 1
ATOM 567 N N . ALA A 1 68 ? 27.673 1.728 -37.777 1.00 97.12 68 ALA A N 1
ATOM 568 C CA . ALA A 1 68 ? 27.565 2.931 -36.959 1.00 97.12 68 ALA A CA 1
ATOM 569 C C . ALA A 1 68 ? 26.098 3.291 -36.682 1.00 97.12 68 ALA A C 1
ATOM 571 O O . ALA A 1 68 ? 25.723 3.437 -35.522 1.00 97.12 68 ALA A O 1
ATOM 572 N N . ASP A 1 69 ? 25.259 3.333 -37.720 1.00 97.31 69 ASP A N 1
ATOM 573 C CA . ASP A 1 69 ? 23.826 3.613 -37.590 1.00 97.31 69 ASP A CA 1
ATOM 574 C C . ASP A 1 69 ? 23.151 2.558 -36.703 1.00 97.31 69 ASP A C 1
ATOM 576 O O . ASP A 1 69 ? 22.426 2.892 -35.766 1.00 97.31 69 ASP A O 1
ATOM 580 N N . ARG A 1 70 ? 23.453 1.269 -36.929 1.00 97.88 70 ARG A N 1
ATOM 581 C CA . ARG A 1 70 ? 22.898 0.177 -36.119 1.00 97.88 70 ARG A CA 1
ATOM 582 C C . ARG A 1 70 ? 23.332 0.264 -34.659 1.00 97.88 70 ARG A C 1
ATOM 584 O O . ARG A 1 70 ? 22.520 -0.006 -33.776 1.00 97.88 70 ARG A O 1
ATOM 591 N N . LEU A 1 71 ? 24.593 0.608 -34.402 1.00 98.12 71 LEU A N 1
ATOM 592 C CA . LEU A 1 71 ? 25.110 0.781 -33.050 1.00 98.12 71 LEU A CA 1
ATOM 593 C C . LEU A 1 71 ? 24.374 1.918 -32.340 1.00 98.12 71 LEU A C 1
ATOM 595 O O . LEU A 1 71 ? 23.924 1.711 -31.219 1.00 98.12 71 LEU A O 1
ATOM 599 N N . ILE A 1 72 ? 24.186 3.062 -33.008 1.00 98.19 72 ILE A N 1
ATOM 600 C CA . ILE A 1 72 ? 23.433 4.200 -32.465 1.00 98.19 72 ILE A CA 1
ATOM 601 C C . ILE A 1 72 ? 22.018 3.758 -32.085 1.00 98.19 72 ILE A C 1
ATOM 603 O O . ILE A 1 72 ? 21.642 3.899 -30.924 1.00 98.19 72 ILE A O 1
ATOM 607 N N . THR A 1 73 ? 21.275 3.137 -33.008 1.00 98.19 73 THR A N 1
ATOM 608 C CA . THR A 1 73 ? 19.909 2.658 -32.742 1.00 98.19 73 THR A CA 1
ATOM 609 C C . THR A 1 73 ? 19.851 1.740 -31.523 1.00 98.19 73 THR A C 1
ATOM 611 O O . THR A 1 73 ? 19.078 1.994 -30.603 1.00 98.19 73 THR A O 1
ATOM 614 N N . LEU A 1 74 ? 20.713 0.721 -31.464 1.00 98.19 74 LEU A N 1
ATOM 615 C CA . LEU A 1 74 ? 20.731 -0.226 -30.346 1.00 98.19 74 LEU A CA 1
ATOM 616 C C . LEU A 1 74 ? 21.103 0.445 -29.019 1.00 98.19 74 LEU A C 1
ATOM 618 O O . LEU A 1 74 ? 20.560 0.091 -27.973 1.00 98.19 74 LEU A O 1
ATOM 622 N N . THR A 1 75 ? 22.027 1.410 -29.038 1.00 98.31 75 THR A N 1
ATOM 623 C CA . THR A 1 75 ? 22.374 2.165 -27.828 1.00 98.31 75 THR A CA 1
ATOM 624 C C . THR A 1 75 ? 21.217 3.033 -27.353 1.00 98.31 75 THR A C 1
ATOM 626 O O . THR A 1 75 ? 20.920 3.019 -26.162 1.00 98.31 75 THR A O 1
ATOM 629 N N . THR A 1 76 ? 20.511 3.705 -28.266 1.00 98.44 76 THR A N 1
ATOM 630 C CA . THR A 1 76 ? 19.338 4.520 -27.941 1.00 98.44 76 THR A CA 1
ATOM 631 C C . THR A 1 76 ? 18.207 3.670 -27.373 1.00 98.44 76 THR A C 1
ATOM 633 O O . THR A 1 76 ? 17.674 4.011 -26.323 1.00 98.44 76 THR A O 1
ATOM 636 N N . GLU A 1 77 ? 17.879 2.540 -28.003 1.00 98.31 77 GLU A N 1
ATOM 637 C CA . GLU A 1 77 ? 16.845 1.614 -27.516 1.00 98.31 77 GLU A CA 1
ATOM 638 C C . GLU A 1 77 ? 17.179 1.080 -26.115 1.00 98.31 77 GLU A C 1
ATOM 640 O O . GLU A 1 77 ? 16.331 1.071 -25.222 1.00 98.31 77 GLU A O 1
ATOM 645 N N . ARG A 1 78 ? 18.439 0.685 -25.889 1.00 98.38 78 ARG A N 1
ATOM 646 C CA . ARG A 1 78 ? 18.922 0.252 -24.570 1.00 98.38 78 ARG A CA 1
ATOM 647 C C . ARG A 1 78 ? 18.762 1.355 -23.527 1.00 98.38 78 ARG A C 1
ATOM 649 O O . ARG A 1 78 ? 18.344 1.071 -22.406 1.00 98.38 78 ARG A O 1
ATOM 656 N N . ASP A 1 79 ? 19.145 2.582 -23.859 1.00 98.19 79 ASP A N 1
ATOM 657 C CA . ASP A 1 79 ? 19.116 3.697 -22.913 1.00 98.19 79 ASP A CA 1
ATOM 658 C C . ASP A 1 79 ? 17.678 4.117 -22.591 1.00 98.19 79 ASP A C 1
ATOM 660 O O . ASP A 1 79 ? 17.359 4.310 -21.421 1.00 98.19 79 ASP A O 1
ATOM 664 N N . GLN A 1 80 ? 16.784 4.106 -23.582 1.00 98.44 80 GLN A N 1
ATOM 665 C CA . GLN A 1 80 ? 15.345 4.296 -23.377 1.00 98.44 80 GLN A CA 1
ATOM 666 C C . GLN A 1 80 ? 14.745 3.212 -22.473 1.00 98.44 80 GLN A C 1
ATOM 668 O O . GLN A 1 80 ? 14.010 3.526 -21.538 1.00 98.44 80 GLN A O 1
ATOM 673 N N . ALA A 1 81 ? 15.087 1.941 -22.703 1.00 98.31 81 ALA A N 1
ATOM 674 C CA . ALA A 1 81 ? 14.621 0.843 -21.859 1.00 98.31 81 ALA A CA 1
ATOM 675 C C . ALA A 1 81 ? 15.129 0.979 -20.413 1.00 98.31 81 ALA A C 1
ATOM 677 O O . ALA A 1 81 ? 14.380 0.747 -19.466 1.00 98.31 81 ALA A O 1
ATOM 678 N N . ARG A 1 82 ? 16.390 1.390 -20.224 1.00 98.31 82 ARG A N 1
ATOM 679 C CA . ARG A 1 82 ? 16.960 1.652 -18.892 1.00 98.31 82 ARG A CA 1
ATOM 680 C C . ARG A 1 82 ? 16.268 2.809 -18.189 1.00 98.31 82 ARG A C 1
ATOM 682 O O . ARG A 1 82 ? 15.990 2.703 -16.999 1.00 98.31 82 ARG A O 1
ATOM 689 N N . GLU A 1 83 ? 16.004 3.898 -18.902 1.00 98.44 83 GLU A N 1
ATOM 690 C CA . GLU A 1 83 ? 15.294 5.044 -18.342 1.00 98.44 83 GLU A CA 1
ATOM 691 C C . GLU A 1 83 ? 13.884 4.647 -17.904 1.00 98.44 83 GLU A C 1
ATOM 693 O O . GLU A 1 83 ? 13.489 4.956 -16.784 1.00 98.44 83 GLU A O 1
ATOM 698 N N . GLU A 1 84 ? 13.161 3.890 -18.731 1.00 98.31 84 GLU A N 1
ATOM 699 C CA . GLU A 1 84 ? 11.827 3.406 -18.380 1.00 98.31 84 GLU A CA 1
ATOM 700 C C . GLU A 1 84 ? 11.848 2.504 -17.142 1.00 98.31 84 GLU A C 1
ATOM 702 O O . GLU A 1 84 ? 11.071 2.721 -16.212 1.00 98.31 84 GLU A O 1
ATOM 707 N N . VAL A 1 85 ? 12.786 1.555 -17.067 1.00 98.62 85 VAL A N 1
ATOM 708 C CA . VAL A 1 85 ? 12.965 0.721 -15.868 1.00 98.62 85 VAL A CA 1
ATOM 709 C C . VAL A 1 85 ? 13.260 1.586 -14.641 1.00 98.62 85 VAL A C 1
ATOM 711 O O . VAL A 1 85 ? 12.653 1.386 -13.592 1.00 98.62 85 VAL A O 1
ATOM 714 N N . ASN A 1 86 ? 14.138 2.582 -14.756 1.00 98.44 86 ASN A N 1
ATOM 715 C CA . ASN A 1 86 ? 14.455 3.479 -13.644 1.00 98.44 86 ASN A CA 1
ATOM 716 C C . ASN A 1 86 ? 13.240 4.309 -13.204 1.00 98.44 86 ASN A C 1
ATOM 718 O O . ASN A 1 86 ? 13.021 4.465 -12.001 1.00 98.44 86 ASN A O 1
ATOM 722 N N . ARG A 1 87 ? 12.417 4.793 -14.145 1.00 98.50 87 ARG A N 1
ATOM 723 C CA . ARG A 1 87 ? 11.159 5.495 -13.838 1.00 98.50 87 ARG A CA 1
ATOM 724 C C . ARG A 1 87 ? 10.192 4.596 -13.075 1.00 98.50 87 ARG A C 1
ATOM 726 O O . ARG A 1 87 ? 9.642 5.015 -12.058 1.00 98.50 87 ARG A O 1
ATOM 733 N N . GLN A 1 88 ? 10.029 3.353 -13.519 1.00 98.56 88 GLN A N 1
ATOM 734 C CA . GLN A 1 88 ? 9.172 2.376 -12.847 1.00 98.56 88 GLN A CA 1
ATOM 735 C C . GLN A 1 88 ? 9.688 2.031 -11.447 1.00 98.56 88 GLN A C 1
ATOM 737 O O . GLN A 1 88 ? 8.903 1.977 -10.502 1.00 98.56 88 GLN A O 1
ATOM 742 N N . LEU A 1 89 ? 11.001 1.854 -11.278 1.00 98.62 89 LEU A N 1
ATOM 743 C CA . LEU A 1 89 ? 11.605 1.598 -9.969 1.00 98.62 89 LEU A CA 1
ATOM 744 C C . LEU A 1 89 ? 11.410 2.774 -9.006 1.00 98.62 89 LEU A C 1
ATOM 746 O O . LEU A 1 89 ? 11.082 2.548 -7.840 1.00 98.62 89 LEU A O 1
ATOM 750 N N . ALA A 1 90 ? 11.559 4.011 -9.485 1.00 98.50 90 ALA A N 1
ATOM 751 C CA . ALA A 1 90 ? 11.297 5.205 -8.687 1.00 98.50 90 ALA A CA 1
ATOM 752 C C . ALA A 1 90 ? 9.824 5.279 -8.254 1.00 98.50 90 ALA A C 1
ATOM 754 O O . ALA A 1 90 ? 9.545 5.486 -7.074 1.00 98.50 90 ALA A O 1
ATOM 755 N N . LEU A 1 91 ? 8.887 5.018 -9.172 1.00 98.50 91 LEU A N 1
ATOM 756 C CA . LEU A 1 91 ? 7.456 4.976 -8.862 1.00 98.50 91 LEU A CA 1
ATOM 757 C C . LEU A 1 91 ? 7.124 3.885 -7.834 1.00 98.50 91 LEU A C 1
ATOM 759 O O . LEU A 1 91 ? 6.418 4.146 -6.865 1.00 98.50 91 LEU A O 1
ATOM 763 N N . ILE A 1 92 ? 7.661 2.674 -8.004 1.00 98.62 92 ILE A N 1
ATOM 764 C CA . ILE A 1 92 ? 7.474 1.576 -7.045 1.00 98.62 92 ILE A CA 1
ATOM 765 C C . ILE A 1 92 ? 8.037 1.956 -5.674 1.00 98.62 92 ILE A C 1
ATOM 767 O O . ILE A 1 92 ? 7.422 1.646 -4.655 1.00 98.62 92 ILE A O 1
ATOM 771 N N . SER A 1 93 ? 9.200 2.609 -5.630 1.00 98.56 93 SER A N 1
ATOM 772 C CA . SER A 1 93 ? 9.794 3.073 -4.377 1.00 98.56 93 SER A CA 1
ATOM 773 C C . SER A 1 93 ? 8.897 4.092 -3.678 1.00 98.56 93 SER A C 1
ATOM 775 O O . SER A 1 93 ? 8.657 3.949 -2.481 1.00 98.56 93 SER A O 1
ATOM 777 N N . GLN A 1 94 ? 8.361 5.065 -4.419 1.00 98.50 94 GLN A N 1
ATOM 778 C CA . GLN A 1 94 ? 7.448 6.067 -3.871 1.00 98.50 94 GLN A CA 1
ATOM 779 C C . GLN A 1 94 ? 6.174 5.416 -3.325 1.00 98.50 94 GLN A C 1
ATOM 781 O O . GLN A 1 94 ? 5.831 5.608 -2.165 1.00 98.50 94 GLN A O 1
ATOM 786 N N . LEU A 1 95 ? 5.531 4.546 -4.110 1.00 98.62 95 LEU A N 1
ATOM 787 C CA . LEU A 1 95 ? 4.314 3.849 -3.685 1.00 98.62 95 LEU A CA 1
ATOM 788 C C . LEU A 1 95 ? 4.535 2.986 -2.437 1.00 98.62 95 LEU A C 1
ATOM 790 O O . LEU A 1 95 ? 3.636 2.856 -1.609 1.00 98.62 95 LEU A O 1
ATOM 794 N N . LYS A 1 96 ? 5.724 2.391 -2.279 1.00 98.56 96 LYS A N 1
ATOM 795 C CA . LYS A 1 96 ? 6.082 1.649 -1.063 1.00 98.56 96 LYS A CA 1
ATOM 796 C C . LYS A 1 96 ? 6.204 2.565 0.152 1.00 98.56 96 LYS A C 1
ATOM 798 O O . LYS A 1 96 ? 5.733 2.181 1.219 1.00 98.56 96 LYS A O 1
ATOM 803 N N . GLN A 1 97 ? 6.822 3.734 -0.007 1.00 98.50 97 GLN A N 1
ATOM 804 C CA . GLN A 1 97 ? 6.944 4.724 1.065 1.00 98.50 97 GLN A CA 1
ATOM 805 C C . GLN A 1 97 ? 5.567 5.247 1.478 1.00 98.50 97 GLN A C 1
ATOM 807 O O . GLN A 1 97 ? 5.213 5.139 2.651 1.00 98.50 97 GLN A O 1
ATOM 812 N N . ASP A 1 98 ? 4.755 5.680 0.512 1.00 98.38 98 ASP A N 1
ATOM 813 C CA . ASP A 1 98 ? 3.393 6.167 0.752 1.00 98.38 98 ASP A CA 1
ATOM 814 C C . ASP A 1 98 ? 2.544 5.091 1.448 1.00 98.38 98 ASP A C 1
ATOM 816 O O . ASP A 1 98 ? 1.856 5.352 2.433 1.00 98.38 98 ASP A O 1
ATOM 820 N N . HIS A 1 99 ? 2.636 3.839 0.989 1.00 98.56 99 HIS A N 1
ATOM 821 C CA . HIS A 1 99 ? 1.930 2.726 1.615 1.00 98.56 99 HIS A CA 1
ATOM 822 C C . HIS A 1 99 ? 2.379 2.482 3.061 1.00 98.56 99 HIS A C 1
ATOM 824 O O . HIS A 1 99 ? 1.548 2.212 3.929 1.00 98.56 99 HIS A O 1
ATOM 830 N N . GLU A 1 100 ? 3.679 2.568 3.345 1.00 98.50 100 GLU A N 1
ATOM 831 C CA . GLU A 1 100 ? 4.191 2.397 4.703 1.00 98.50 100 GLU A CA 1
ATOM 832 C C . GLU A 1 100 ? 3.714 3.521 5.636 1.00 98.50 100 GLU A C 1
ATOM 834 O O . GLU A 1 100 ? 3.360 3.261 6.792 1.00 98.50 100 GLU A O 1
ATOM 839 N N . GLU A 1 101 ? 3.659 4.757 5.144 1.00 98.25 101 GLU A N 1
ATOM 840 C CA . GLU A 1 101 ? 3.115 5.899 5.882 1.00 98.25 101 GLU A CA 1
ATOM 841 C C . GLU A 1 101 ? 1.621 5.729 6.170 1.00 98.25 101 GLU A C 1
ATOM 843 O O . GLU A 1 101 ? 1.190 5.875 7.320 1.00 98.25 101 GLU A O 1
ATOM 848 N N . GLU A 1 102 ? 0.836 5.314 5.175 1.00 98.00 102 GLU A N 1
ATOM 849 C CA . GLU A 1 102 ? -0.584 5.016 5.358 1.00 98.00 102 GLU A CA 1
ATOM 850 C C . GLU A 1 102 ? -0.800 3.870 6.353 1.00 98.00 102 GLU A C 1
ATOM 852 O O . GLU A 1 102 ? -1.651 3.969 7.239 1.00 98.00 102 GLU A O 1
ATOM 857 N N . LEU A 1 103 ? 0.016 2.812 6.306 1.00 98.50 103 LEU A N 1
ATOM 858 C CA . LEU A 1 103 ? -0.039 1.735 7.297 1.00 98.50 103 LEU A CA 1
ATOM 859 C C . LEU A 1 103 ? 0.245 2.238 8.715 1.00 98.50 103 LEU A C 1
ATOM 861 O O . LEU A 1 103 ? -0.421 1.803 9.659 1.00 98.50 103 LEU A O 1
ATOM 865 N N . LYS A 1 104 ? 1.218 3.140 8.892 1.00 98.38 104 LYS A N 1
ATOM 866 C CA . LYS A 1 104 ? 1.508 3.752 10.200 1.00 98.38 104 LYS A CA 1
ATOM 867 C C . LYS A 1 104 ? 0.309 4.560 10.689 1.00 98.38 104 LYS A C 1
ATOM 869 O O . LYS A 1 104 ? -0.119 4.359 11.826 1.00 98.38 104 LYS A O 1
ATOM 874 N N . ARG A 1 105 ? -0.284 5.393 9.827 1.00 97.31 105 ARG A N 1
ATOM 875 C CA . ARG A 1 105 ? -1.502 6.158 10.145 1.00 97.31 105 ARG A CA 1
ATOM 876 C C . ARG A 1 105 ? -2.666 5.246 10.519 1.00 97.31 105 ARG A C 1
ATOM 878 O O . ARG A 1 105 ? -3.379 5.532 11.480 1.00 97.31 105 ARG A O 1
ATOM 885 N N . VAL A 1 106 ? -2.838 4.135 9.805 1.00 97.50 106 VAL A N 1
ATOM 886 C CA . VAL A 1 106 ? -3.914 3.181 10.078 1.00 97.50 106 VAL A CA 1
ATOM 887 C C . VAL A 1 106 ? -3.717 2.497 11.430 1.00 97.50 106 VAL A C 1
ATOM 889 O O . VAL A 1 106 ? -4.645 2.438 12.233 1.00 97.50 106 VAL A O 1
ATOM 892 N N . LYS A 1 107 ? -2.499 2.043 11.736 1.00 97.38 107 LYS A N 1
ATOM 893 C CA . LYS A 1 107 ? -2.178 1.357 13.001 1.00 97.38 107 LYS A CA 1
ATOM 894 C C . LYS A 1 107 ? -2.295 2.244 14.244 1.00 97.38 107 LYS A C 1
ATOM 896 O O . LYS A 1 107 ? -2.428 1.717 15.342 1.00 97.38 107 LYS A O 1
ATOM 901 N N . GLN A 1 108 ? -2.231 3.564 14.087 1.00 97.19 108 GLN A N 1
ATOM 902 C CA . GLN A 1 108 ? -2.379 4.523 15.188 1.00 97.19 108 GLN A CA 1
ATOM 903 C C . GLN A 1 108 ? -3.839 4.792 15.574 1.00 97.19 108 GLN A C 1
ATOM 905 O O . GLN A 1 108 ? -4.091 5.402 16.611 1.00 97.19 108 GLN A O 1
ATOM 910 N N . ARG A 1 109 ? -4.800 4.365 14.750 1.00 97.25 109 ARG A N 1
ATOM 911 C CA . ARG A 1 109 ? -6.229 4.606 14.963 1.00 97.25 109 ARG A CA 1
ATOM 912 C C . ARG A 1 109 ? -6.946 3.337 15.406 1.00 97.25 109 ARG A C 1
ATOM 914 O O . ARG A 1 109 ? -6.493 2.220 15.167 1.00 97.25 109 ARG A O 1
ATOM 921 N N . THR A 1 110 ? -8.102 3.524 16.031 1.00 97.44 110 THR A N 1
ATOM 922 C CA . THR A 1 110 ? -9.016 2.436 16.398 1.00 97.44 110 THR A CA 1
ATOM 923 C C . THR A 1 110 ? -10.104 2.306 15.341 1.00 97.44 110 THR A C 1
ATOM 925 O O . THR A 1 110 ? -10.656 3.311 14.897 1.00 97.44 110 THR A O 1
ATOM 928 N N . TRP A 1 111 ? -10.450 1.078 14.965 1.00 98.06 111 TRP A N 1
ATOM 929 C CA . TRP A 1 111 ? -11.334 0.810 13.828 1.00 98.06 111 TRP A CA 1
ATOM 930 C C . TRP A 1 111 ? -12.608 0.093 14.251 1.00 98.06 111 TRP A C 1
ATOM 932 O O . TRP A 1 111 ? -12.605 -0.739 15.159 1.00 98.06 111 TRP A O 1
ATOM 942 N N . CYS A 1 112 ? -13.714 0.441 13.595 1.00 98.25 112 CYS A N 1
ATOM 943 C CA . CYS A 1 112 ? -15.013 -0.165 13.833 1.00 98.25 112 CYS A CA 1
ATOM 944 C C . CYS A 1 112 ? -15.023 -1.617 13.347 1.00 98.25 112 CYS A C 1
ATOM 946 O O . CYS A 1 112 ? -14.757 -1.871 12.174 1.00 98.25 112 CYS A O 1
ATOM 948 N N . GLN A 1 113 ? -15.435 -2.548 14.210 1.00 97.38 113 GLN A N 1
ATOM 949 C CA . GLN A 1 113 ? -15.483 -3.983 13.894 1.00 97.38 113 GLN A CA 1
ATOM 950 C C . GLN A 1 113 ? -16.466 -4.339 12.762 1.00 97.38 113 GLN A C 1
ATOM 952 O O . GLN A 1 113 ? -16.389 -5.428 12.203 1.00 97.38 113 GLN A O 1
ATOM 957 N N . VAL A 1 114 ? -17.402 -3.440 12.437 1.00 97.31 114 VAL A N 1
ATOM 958 C CA . VAL A 1 114 ? -18.444 -3.677 11.426 1.00 97.31 114 VAL A CA 1
ATOM 959 C C . VAL A 1 114 ? -18.099 -3.040 10.086 1.00 97.31 114 VAL A C 1
ATOM 961 O O . VAL A 1 114 ? -18.106 -3.716 9.067 1.00 97.31 114 VAL A O 1
ATOM 964 N N . CYS A 1 115 ? -17.825 -1.734 10.069 1.00 97.44 115 CYS A N 1
ATOM 965 C CA . CYS A 1 115 ? -17.715 -0.967 8.824 1.00 97.44 115 CYS A CA 1
ATOM 966 C C . CYS A 1 115 ? -16.316 -0.412 8.545 1.00 97.44 115 CYS A C 1
ATOM 968 O O . CYS A 1 115 ? -16.153 0.311 7.570 1.00 97.44 115 CYS A O 1
ATOM 970 N N . LEU A 1 116 ? -15.327 -0.702 9.401 1.00 97.31 116 LEU A N 1
ATOM 971 C CA . LEU A 1 116 ? -13.936 -0.247 9.263 1.00 97.31 116 LEU A CA 1
ATOM 972 C C . LEU A 1 116 ? -13.745 1.280 9.211 1.00 97.31 116 LEU A C 1
ATOM 974 O O . LEU A 1 116 ? -12.657 1.748 8.902 1.00 97.31 116 LEU A O 1
ATOM 978 N N . ASN A 1 117 ? -14.764 2.066 9.564 1.00 98.06 117 ASN A N 1
ATOM 979 C CA . ASN A 1 117 ? -14.596 3.490 9.843 1.00 98.06 117 ASN A CA 1
ATOM 980 C C . ASN A 1 117 ? -13.896 3.692 11.190 1.00 98.06 117 ASN A C 1
ATOM 982 O O . ASN A 1 117 ? -13.927 2.814 12.058 1.00 98.06 117 ASN A O 1
ATOM 986 N N . GLU A 1 118 ? -13.309 4.871 11.382 1.00 98.00 118 GLU A N 1
ATOM 987 C CA . GLU A 1 118 ? -12.686 5.252 12.648 1.00 98.00 118 GLU A CA 1
ATOM 988 C C . GLU A 1 118 ? -13.693 5.118 13.802 1.00 98.00 118 GLU A C 1
ATOM 990 O O . GLU A 1 118 ? -14.819 5.625 13.751 1.00 98.00 118 GLU A O 1
ATOM 995 N N . ALA A 1 119 ? -13.315 4.346 14.817 1.00 98.19 119 ALA A N 1
ATOM 996 C CA . ALA A 1 119 ? -14.165 4.067 15.959 1.00 98.19 119 ALA A CA 1
ATOM 997 C C . ALA A 1 119 ? -14.069 5.192 16.991 1.00 98.19 119 ALA A C 1
ATOM 999 O O . ALA A 1 119 ? -12.985 5.668 17.316 1.00 98.19 119 ALA A O 1
ATOM 1000 N N . LEU A 1 120 ? -15.220 5.560 17.550 1.00 96.44 120 LEU A N 1
ATOM 1001 C CA . LEU A 1 120 ? -15.342 6.613 18.558 1.00 96.44 120 LEU A CA 1
ATOM 1002 C C . LEU A 1 120 ? -15.434 6.040 19.978 1.00 96.44 120 LEU A C 1
ATOM 1004 O O . LEU A 1 120 ? -15.177 6.747 20.948 1.00 96.44 120 LEU A O 1
ATOM 1008 N N . TYR A 1 121 ? -15.821 4.770 20.124 1.00 94.25 121 TYR A N 1
ATOM 1009 C CA . TYR A 1 121 ? -15.989 4.125 21.426 1.00 94.25 121 TYR A CA 1
ATOM 1010 C C . TYR A 1 121 ? -15.564 2.667 21.413 1.00 94.25 121 TYR A C 1
ATOM 1012 O O . TYR A 1 121 ? -15.711 1.937 20.433 1.00 94.25 121 TYR A O 1
ATOM 1020 N N . HIS A 1 122 ? -15.078 2.245 22.574 1.00 96.31 122 HIS A N 1
ATOM 1021 C CA . HIS A 1 122 ? -14.527 0.927 22.821 1.00 96.31 122 HIS A CA 1
ATOM 1022 C C . HIS A 1 122 ? -15.443 0.101 23.733 1.00 96.31 122 HIS A C 1
ATOM 1024 O O . HIS A 1 122 ? -15.919 0.584 24.768 1.00 96.31 122 HIS A O 1
ATOM 1030 N N . CYS A 1 123 ? -15.655 -1.169 23.379 1.00 95.88 123 CYS A N 1
ATOM 1031 C CA . CYS A 1 123 ? -16.417 -2.110 24.198 1.00 95.88 123 CYS A CA 1
ATOM 1032 C C . CYS A 1 123 ? -15.493 -2.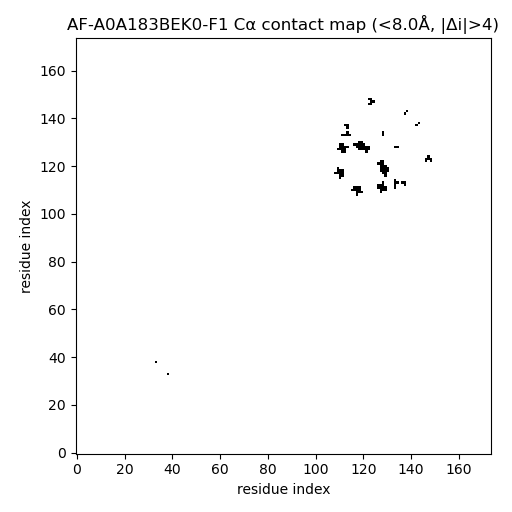951 25.091 1.00 95.88 123 CYS A C 1
ATOM 1034 O O . CYS A 1 123 ? -15.518 -2.821 26.316 1.00 95.88 123 CYS A O 1
ATOM 1036 N N . CYS A 1 124 ? -14.623 -3.764 24.505 1.00 95.81 124 CYS A N 1
ATOM 1037 C CA . CYS A 1 124 ? -13.579 -4.513 25.203 1.00 95.81 124 CYS A CA 1
ATOM 1038 C C . CYS A 1 124 ? -12.390 -4.723 24.262 1.00 95.81 124 CYS A C 1
ATOM 1040 O O . CYS A 1 124 ? -12.493 -4.390 23.083 1.00 95.81 124 CYS A O 1
ATOM 1042 N N . LEU A 1 125 ? -11.278 -5.260 24.778 1.00 94.06 125 LEU A N 1
ATOM 1043 C CA . LEU A 1 125 ? -10.028 -5.396 24.026 1.00 94.06 125 LEU A CA 1
ATOM 1044 C C . LEU A 1 125 ? -10.271 -5.982 22.626 1.00 94.06 125 LEU A C 1
ATOM 1046 O O . LEU A 1 125 ? -10.870 -7.047 22.495 1.00 94.06 125 LEU A O 1
ATOM 1050 N N . GLY A 1 126 ? -9.811 -5.268 21.598 1.00 93.94 126 GLY A N 1
ATOM 1051 C CA . GLY A 1 126 ? -9.973 -5.679 20.202 1.00 93.94 126 GLY A CA 1
ATOM 1052 C C . GLY A 1 126 ? -11.376 -5.471 19.622 1.00 93.94 126 GLY A C 1
ATOM 1053 O O . GLY A 1 126 ? -11.655 -5.972 18.542 1.00 93.94 126 GLY A O 1
ATOM 1054 N N . THR A 1 127 ? -12.284 -4.762 20.301 1.00 96.94 127 THR A N 1
ATOM 1055 C CA . THR A 1 127 ? -13.626 -4.458 19.782 1.00 96.94 127 THR A CA 1
ATOM 1056 C C . THR A 1 127 ? -14.017 -3.002 20.041 1.00 96.94 127 THR A C 1
ATOM 1058 O O . THR A 1 127 ? -14.274 -2.589 21.178 1.00 96.94 127 THR A O 1
ATOM 1061 N N . ALA A 1 128 ? -14.124 -2.229 18.960 1.00 98.12 128 ALA A N 1
ATOM 1062 C CA . ALA A 1 128 ? -14.532 -0.827 18.962 1.00 98.12 128 ALA A CA 1
ATOM 1063 C C . ALA A 1 128 ? -15.563 -0.547 17.853 1.00 98.12 128 ALA A C 1
ATOM 1065 O O . ALA A 1 128 ? -15.699 -1.328 16.908 1.00 98.12 128 ALA A O 1
ATOM 1066 N N . TYR A 1 129 ? -16.302 0.560 17.975 1.00 98.38 129 TYR A N 1
ATOM 1067 C CA . TYR A 1 129 ? -17.374 0.938 17.049 1.00 98.38 129 TYR A CA 1
ATOM 1068 C C . TYR A 1 129 ? -17.398 2.441 16.764 1.00 98.38 129 TYR A C 1
ATOM 1070 O O . TYR A 1 129 ? -17.029 3.262 17.604 1.00 98.38 129 TYR A O 1
ATOM 1078 N N . CYS A 1 130 ? -17.886 2.806 15.579 1.00 98.19 130 CYS A N 1
ATOM 1079 C CA . CYS A 1 130 ? -18.154 4.198 15.210 1.00 98.19 130 CYS A CA 1
ATOM 1080 C C . CYS A 1 130 ? -19.581 4.653 15.572 1.00 98.19 130 CYS A C 1
ATOM 1082 O O . CYS A 1 130 ? -19.806 5.833 15.827 1.00 98.19 130 CYS A O 1
ATOM 1084 N N . SER A 1 131 ? -20.551 3.728 15.598 1.00 98.12 131 SER A N 1
ATOM 1085 C CA . SER A 1 131 ? -21.979 4.007 15.804 1.00 98.12 131 SER A CA 1
ATOM 1086 C C . SER A 1 131 ? -22.633 2.978 16.751 1.00 98.12 131 SER A C 1
ATOM 1088 O O . SER A 1 131 ? -22.203 1.822 16.819 1.00 98.12 131 SER A O 1
ATOM 1090 N N . LYS A 1 132 ? -23.699 3.379 17.468 1.00 97.44 132 LYS A N 1
ATOM 1091 C CA . LYS A 1 132 ? -24.503 2.469 18.305 1.00 97.44 132 LYS A CA 1
ATOM 1092 C C . LYS A 1 132 ? -25.177 1.410 17.437 1.00 97.44 132 LYS A C 1
ATOM 1094 O O . LYS A 1 132 ? -25.325 0.272 17.862 1.00 97.44 132 LYS A O 1
ATOM 1099 N N . THR A 1 133 ? -25.517 1.773 16.203 1.00 97.94 133 THR A N 1
ATOM 1100 C CA . THR A 1 133 ? -26.037 0.860 15.185 1.00 97.94 133 THR A CA 1
ATOM 1101 C C . THR A 1 133 ? -25.038 -0.255 14.885 1.00 97.94 133 THR A C 1
ATOM 1103 O O . THR A 1 133 ? -25.398 -1.424 14.973 1.00 97.94 133 THR A O 1
ATOM 1106 N N . CYS A 1 134 ? -23.767 0.076 14.624 1.00 98.06 134 CYS A N 1
ATOM 1107 C CA . CYS A 1 134 ? -22.721 -0.932 14.417 1.00 98.06 134 CYS A CA 1
ATOM 1108 C C . CYS A 1 134 ? -22.492 -1.781 15.673 1.00 98.06 134 CYS A C 1
ATOM 1110 O O . CYS A 1 134 ? -22.287 -2.988 15.572 1.00 98.06 134 CYS A O 1
ATOM 1112 N N . GLN A 1 135 ? -22.555 -1.173 16.860 1.00 97.69 135 GLN A N 1
ATOM 1113 C CA . GLN A 1 135 ? -22.464 -1.925 18.109 1.00 97.69 135 GLN A CA 1
ATOM 1114 C C . GLN A 1 135 ? -23.592 -2.953 18.229 1.00 97.69 135 GLN A C 1
ATOM 1116 O O . GLN A 1 135 ? -23.311 -4.109 18.525 1.00 97.69 135 GLN A O 1
ATOM 1121 N N . TRP A 1 136 ? -24.842 -2.552 17.995 1.00 97.69 136 TRP A N 1
ATOM 1122 C CA . T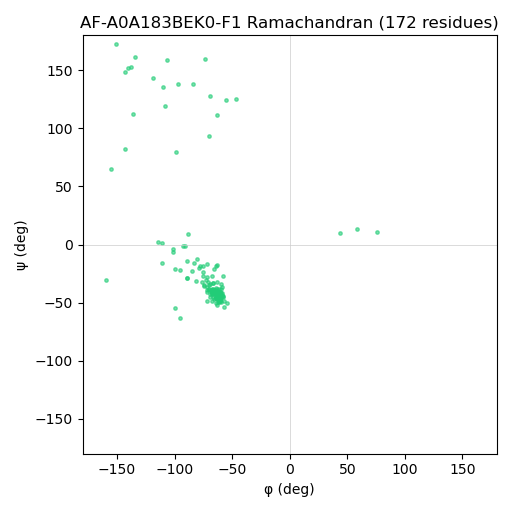RP A 1 136 ? -26.003 -3.436 18.085 1.00 97.69 136 TRP A CA 1
ATOM 1123 C C . TRP A 1 136 ? -25.936 -4.576 17.067 1.00 97.69 136 TRP A C 1
ATOM 1125 O O . TRP A 1 136 ? -26.071 -5.737 17.439 1.00 97.69 136 TRP A O 1
ATOM 1135 N N . GLN A 1 137 ? -25.606 -4.262 15.812 1.00 97.62 137 GLN A N 1
ATOM 1136 C CA . GLN A 1 137 ? -25.433 -5.259 14.753 1.00 97.62 137 GLN A CA 1
ATOM 1137 C C . GLN A 1 137 ? -24.383 -6.314 15.122 1.00 97.62 137 GLN A C 1
ATOM 1139 O O . GLN A 1 137 ? -24.640 -7.512 15.029 1.00 97.62 137 GLN A O 1
ATOM 1144 N N . HIS A 1 138 ? -23.203 -5.887 15.587 1.00 97.00 138 HIS A N 1
ATOM 1145 C CA . HIS A 1 138 ? -22.166 -6.831 16.008 1.00 97.00 138 HIS A CA 1
ATOM 1146 C C . HIS A 1 138 ? -22.552 -7.586 17.288 1.00 97.00 138 HIS A C 1
ATOM 1148 O O . HIS A 1 138 ? -22.195 -8.754 17.452 1.00 97.00 138 HIS A O 1
ATOM 1154 N N . TRP A 1 139 ? -23.284 -6.933 18.194 1.00 96.62 139 TRP A N 1
ATOM 1155 C CA . TRP A 1 139 ? -23.772 -7.514 19.442 1.00 96.62 139 TRP A CA 1
ATOM 1156 C C . TRP A 1 139 ? -24.734 -8.674 19.214 1.00 96.62 139 TRP A C 1
ATOM 1158 O O . TRP A 1 139 ? -24.505 -9.756 19.763 1.00 96.62 139 TRP A O 1
ATOM 1168 N N . GLU A 1 140 ? -25.766 -8.457 18.401 1.00 96.88 140 GLU A N 1
ATOM 1169 C CA . GLU A 1 140 ? -26.751 -9.482 18.052 1.00 96.88 140 GLU A CA 1
ATOM 1170 C C . GLU A 1 140 ? -26.121 -10.624 17.261 1.00 96.88 140 GLU A C 1
ATOM 1172 O O . GLU A 1 140 ? -26.431 -11.783 17.521 1.00 96.88 140 GLU A O 1
ATOM 1177 N N . ALA A 1 141 ? -25.198 -10.309 16.349 1.00 95.56 141 ALA A N 1
ATOM 1178 C CA . ALA A 1 141 ? -24.553 -11.323 15.527 1.00 95.56 141 ALA A CA 1
ATOM 1179 C C . ALA A 1 141 ? -23.647 -12.258 16.342 1.00 95.56 141 ALA A C 1
ATOM 1181 O O . ALA A 1 141 ? -23.719 -13.473 16.176 1.00 95.56 141 ALA A O 1
ATOM 1182 N N . GLN A 1 142 ? -22.769 -11.714 17.199 1.00 94.25 142 GLN A N 1
ATOM 1183 C CA . GLN A 1 142 ? -21.755 -12.544 17.872 1.00 94.25 142 GLN A CA 1
ATOM 1184 C C . GLN A 1 142 ? -21.142 -11.959 19.151 1.00 94.25 142 GLN A C 1
ATOM 1186 O O . GLN A 1 142 ? -20.743 -12.711 20.044 1.00 94.25 142 GLN A O 1
ATOM 1191 N N . HIS A 1 143 ? -21.033 -10.632 19.284 1.00 96.25 143 HIS A N 1
ATOM 1192 C CA . HIS A 1 143 ? -20.248 -10.050 20.377 1.00 96.25 143 HIS A CA 1
ATOM 1193 C C . HIS A 1 143 ? -20.876 -10.293 21.753 1.00 96.25 143 HIS A C 1
ATOM 1195 O O . HIS A 1 143 ? -20.161 -10.389 22.747 1.00 96.25 143 HIS A O 1
ATOM 1201 N N . SER A 1 144 ? -22.200 -10.450 21.825 1.00 94.81 144 SER A N 1
ATOM 1202 C CA . SER A 1 144 ? -22.917 -10.716 23.078 1.00 94.81 144 SER A CA 1
ATOM 1203 C C . SER A 1 144 ? -22.451 -11.976 23.817 1.00 94.81 144 SER A C 1
ATOM 1205 O O . SER A 1 144 ? -22.554 -12.025 25.048 1.00 94.81 144 SER A O 1
ATOM 1207 N N . GLN A 1 145 ? -21.922 -12.959 23.081 1.00 93.00 145 GLN A N 1
ATOM 1208 C CA . GLN A 1 145 ? -21.435 -14.239 23.601 1.00 93.00 145 GLN A CA 1
ATOM 1209 C C . GLN A 1 145 ? -19.955 -14.184 24.004 1.00 93.00 145 GLN A C 1
ATOM 1211 O O . GLN A 1 145 ? -19.531 -14.902 24.903 1.00 93.00 145 GLN A O 1
ATOM 1216 N N . THR A 1 146 ? -19.171 -13.318 23.359 1.00 93.56 146 THR A N 1
ATOM 1217 C CA . THR A 1 146 ? -17.706 -13.241 23.516 1.00 93.56 146 THR A CA 1
ATOM 1218 C C . THR A 1 146 ? -17.232 -11.973 24.228 1.00 93.56 146 THR A C 1
ATOM 1220 O O . THR A 1 146 ? -16.032 -11.773 24.421 1.00 93.56 146 THR A O 1
ATOM 1223 N N . CYS A 1 147 ? -18.154 -11.100 24.646 1.00 96.44 147 CYS A N 1
ATOM 1224 C CA . CYS A 1 147 ? -17.822 -9.837 25.292 1.00 96.44 147 CYS A CA 1
ATOM 1225 C C . CYS A 1 147 ? -17.099 -10.058 26.628 1.00 96.44 147 CYS A C 1
ATOM 1227 O O . CYS A 1 147 ? -17.701 -10.455 27.631 1.00 96.44 147 CYS A O 1
ATOM 1229 N N . ARG A 1 148 ? -15.811 -9.700 26.671 1.00 94.38 148 ARG A N 1
ATOM 1230 C CA . ARG A 1 148 ? -14.981 -9.834 27.875 1.00 94.38 148 ARG A CA 1
ATOM 1231 C C . ARG A 1 148 ? -15.505 -8.992 29.045 1.00 94.38 148 ARG A C 1
ATOM 1233 O O . ARG A 1 148 ? -15.549 -9.485 30.166 1.00 94.38 148 ARG A O 1
ATOM 1240 N N . ARG A 1 149 ? -16.003 -7.775 28.781 1.00 92.25 149 ARG A N 1
ATOM 1241 C CA . ARG A 1 149 ? -16.578 -6.895 29.819 1.00 92.25 149 ARG A CA 1
ATOM 1242 C C . ARG A 1 149 ? -17.765 -7.555 30.533 1.00 92.25 149 ARG A C 1
ATOM 1244 O O . ARG A 1 149 ? -17.928 -7.390 31.737 1.00 92.25 149 ARG A O 1
ATOM 1251 N N . ARG A 1 150 ? -18.590 -8.317 29.801 1.00 90.50 150 ARG A N 1
ATOM 1252 C CA . ARG A 1 150 ? -19.723 -9.057 30.377 1.00 90.50 150 ARG A CA 1
ATOM 1253 C C . ARG A 1 150 ? -19.245 -10.209 31.262 1.00 90.50 150 ARG A C 1
ATOM 1255 O O . ARG A 1 150 ? -19.764 -10.363 32.363 1.00 90.50 150 ARG A O 1
ATOM 1262 N N . ALA A 1 151 ? -18.259 -10.978 30.802 1.00 91.38 151 ALA A N 1
ATOM 1263 C CA . ALA A 1 151 ? -17.697 -12.091 31.566 1.00 91.38 151 ALA A CA 1
ATOM 1264 C C . ALA A 1 151 ? -17.022 -11.620 32.870 1.00 91.38 151 ALA A C 1
ATOM 1266 O O . ALA A 1 151 ? -17.263 -12.184 33.935 1.00 91.38 151 ALA A O 1
ATOM 1267 N N . GLU A 1 152 ? -16.234 -10.543 32.810 1.00 92.44 152 GLU A N 1
ATOM 1268 C CA . GLU A 1 152 ? -15.577 -9.948 33.984 1.00 92.44 152 GLU A CA 1
ATOM 1269 C C . GLU A 1 152 ? -16.595 -9.429 35.010 1.00 92.44 152 GLU A C 1
ATOM 1271 O O . GLU A 1 152 ? -16.457 -9.687 36.206 1.00 92.44 152 GLU A O 1
ATOM 1276 N N . ALA A 1 153 ? -17.654 -8.755 34.548 1.00 91.69 153 ALA A N 1
ATOM 1277 C CA . ALA A 1 153 ? -18.720 -8.271 35.423 1.00 91.69 153 ALA A CA 1
ATOM 1278 C C . ALA A 1 153 ? -19.438 -9.419 36.157 1.00 91.69 153 ALA A C 1
ATOM 1280 O O . ALA A 1 153 ? -19.716 -9.313 37.351 1.00 91.69 153 ALA A O 1
ATOM 1281 N N . GLN A 1 154 ? -19.696 -10.534 35.465 1.00 91.50 154 GLN A N 1
ATOM 1282 C CA . GLN A 1 154 ? -20.313 -11.723 36.061 1.00 91.50 154 GLN A CA 1
ATOM 1283 C C . GLN A 1 154 ? -19.414 -12.364 37.126 1.00 91.50 154 GLN A C 1
ATOM 1285 O O . GLN A 1 154 ? -19.904 -12.751 38.188 1.00 91.50 154 GLN A O 1
ATOM 1290 N N . LEU A 1 155 ? -18.103 -12.437 36.877 1.00 93.56 155 LEU A N 1
ATOM 1291 C CA . LEU A 1 155 ? -17.145 -12.991 37.833 1.00 93.56 155 LEU A CA 1
ATOM 1292 C C . LEU A 1 155 ? -17.067 -12.154 39.117 1.00 93.56 155 LEU A C 1
ATOM 1294 O O . LEU A 1 155 ? -17.121 -12.709 40.215 1.00 93.56 155 LEU A O 1
ATOM 1298 N N . LEU A 1 156 ? -16.984 -10.824 38.994 1.00 94.31 156 LEU A N 1
ATOM 1299 C CA . LEU A 1 156 ? -16.967 -9.930 40.158 1.00 94.31 156 LEU A CA 1
ATOM 1300 C C . LEU A 1 156 ? -18.234 -10.085 41.005 1.00 94.31 156 LEU A C 1
ATOM 1302 O O . LEU A 1 156 ? -18.159 -10.135 42.233 1.00 94.31 156 LEU A O 1
ATOM 1306 N N . GLN A 1 157 ? -19.393 -10.196 40.355 1.00 93.38 157 GLN A N 1
ATOM 1307 C CA . GLN A 1 157 ? -20.664 -10.363 41.051 1.00 93.38 157 GLN A CA 1
ATOM 1308 C C . GLN A 1 157 ? -20.709 -11.675 41.850 1.00 93.38 157 GLN A C 1
ATOM 1310 O O . GLN A 1 157 ? -21.159 -11.681 42.996 1.00 93.38 157 GLN A O 1
ATOM 1315 N N . GLN A 1 158 ? -20.193 -12.773 41.292 1.00 94.19 158 GLN A N 1
ATOM 1316 C CA . GLN A 1 158 ? -20.110 -14.054 42.001 1.00 94.19 158 GLN A CA 1
ATOM 1317 C C . GLN A 1 158 ? -19.176 -13.986 43.216 1.00 94.19 158 GLN A C 1
ATOM 1319 O O . GLN A 1 158 ? -19.523 -14.496 44.281 1.00 94.19 158 GLN A O 1
ATOM 1324 N N . GLN A 1 159 ? -18.023 -13.320 43.100 1.00 94.56 159 GLN A N 1
ATOM 1325 C CA . GLN A 1 159 ? -17.094 -13.160 44.225 1.00 94.56 159 GLN A CA 1
ATOM 1326 C C . GLN A 1 159 ? -17.716 -12.361 45.377 1.00 94.56 159 GLN A C 1
ATOM 1328 O O . GLN A 1 159 ? -17.585 -12.747 46.538 1.00 94.56 159 GLN A O 1
ATOM 1333 N N . GLN A 1 160 ? -18.440 -11.282 45.068 1.00 94.69 160 GLN A N 1
ATOM 1334 C CA . GLN A 1 160 ? -19.134 -10.483 46.082 1.00 94.69 160 GLN A CA 1
ATOM 1335 C C . GLN A 1 160 ? -20.211 -11.296 46.813 1.00 94.69 160 GLN A C 1
ATOM 1337 O O . GLN A 1 160 ? -20.309 -11.229 48.039 1.00 94.69 160 GLN A O 1
ATOM 1342 N N . GLN A 1 161 ? -20.977 -12.115 46.086 1.00 94.56 161 GLN A N 1
ATOM 1343 C CA . GLN A 1 161 ? -21.974 -13.007 46.686 1.00 94.56 161 GLN A CA 1
ATOM 1344 C C . GLN A 1 161 ? -21.325 -14.054 47.599 1.00 94.56 161 GLN A C 1
ATOM 1346 O O . GLN A 1 161 ? -21.813 -14.286 48.703 1.00 94.56 161 GLN A O 1
ATOM 1351 N N . GLN A 1 162 ? -20.199 -14.643 47.189 1.00 93.31 162 GLN A N 1
ATOM 1352 C CA . GLN A 1 162 ? -19.463 -15.602 48.017 1.00 93.31 162 GLN A CA 1
ATOM 1353 C C . GLN A 1 162 ? -18.929 -14.962 49.303 1.00 93.31 162 GLN A C 1
ATOM 1355 O O . GLN A 1 162 ? -19.057 -15.550 50.374 1.00 93.31 162 GLN A O 1
ATOM 1360 N N . GLN A 1 163 ? -18.390 -13.742 49.234 1.00 92.94 163 GLN A N 1
ATOM 1361 C CA . GLN A 1 163 ? -17.914 -13.018 50.420 1.00 92.94 163 GLN A CA 1
ATOM 1362 C C . GLN A 1 163 ? -19.053 -12.694 51.397 1.00 92.94 163 GLN A C 1
ATOM 1364 O O . GLN A 1 163 ? -18.890 -12.852 52.606 1.00 92.94 163 GLN A O 1
ATOM 1369 N N . GLN A 1 164 ? -20.223 -12.293 50.889 1.00 91.44 164 GLN A N 1
ATOM 1370 C CA . GLN A 1 164 ? -21.414 -12.054 51.713 1.00 91.44 164 GLN A CA 1
ATOM 1371 C C . GLN A 1 164 ? -21.955 -13.343 52.346 1.00 91.44 164 GLN A C 1
ATOM 1373 O O . GLN A 1 164 ? -22.360 -13.351 53.508 1.00 91.44 164 GLN A O 1
ATOM 1378 N N . GLN A 1 165 ? -21.940 -14.456 51.612 1.00 89.25 165 GLN A N 1
ATOM 1379 C CA . GLN A 1 165 ? -22.327 -15.761 52.152 1.00 89.25 165 GLN A CA 1
ATOM 1380 C C . GL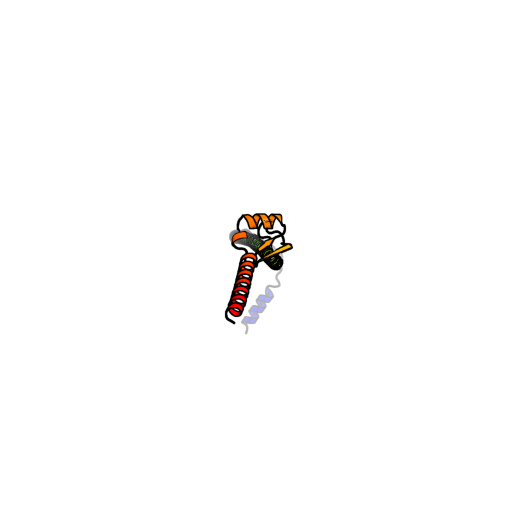N A 1 165 ? -21.349 -16.230 53.237 1.00 89.25 165 GLN A C 1
ATOM 1382 O O . GLN A 1 165 ? -21.770 -16.724 54.278 1.00 89.25 165 GLN A O 1
ATOM 1387 N N . GLN A 1 166 ? -20.045 -16.031 53.045 1.00 89.25 166 GLN A N 1
ATOM 1388 C CA . GLN A 1 166 ? -19.034 -16.387 54.042 1.00 89.25 166 GLN A CA 1
ATOM 1389 C C . GLN A 1 166 ? -19.143 -15.531 55.309 1.00 89.25 166 GLN A C 1
ATOM 1391 O O . GLN A 1 166 ? -19.056 -16.067 56.414 1.00 89.25 166 GLN A O 1
ATOM 1396 N N . SER A 1 167 ? -19.377 -14.222 55.181 1.00 84.00 167 SER A N 1
ATOM 1397 C CA . SER A 1 167 ? -19.538 -13.335 56.339 1.00 84.00 167 SER A CA 1
ATOM 1398 C C . SER A 1 167 ? -20.816 -13.633 57.129 1.00 84.00 167 SER A C 1
ATOM 1400 O O . SER A 1 167 ? -20.772 -13.698 58.357 1.00 84.00 167 SER A O 1
ATOM 1402 N N . THR A 1 168 ? -21.936 -13.900 56.450 1.00 83.12 168 THR A N 1
ATOM 1403 C CA . THR A 1 168 ? -23.202 -14.295 57.097 1.00 83.12 168 THR A CA 1
ATOM 1404 C C . THR A 1 168 ? -23.115 -15.662 57.782 1.00 83.12 168 THR A C 1
ATOM 1406 O O . THR A 1 168 ? -23.630 -15.817 58.892 1.00 83.12 168 THR A O 1
ATOM 1409 N N . GLN A 1 169 ? -22.415 -16.632 57.183 1.00 81.56 169 GLN A N 1
ATOM 1410 C CA . GLN A 1 169 ? -22.140 -17.933 57.806 1.00 81.56 169 GLN A CA 1
ATOM 1411 C C . GLN A 1 169 ? -21.198 -17.822 59.014 1.00 81.56 169 GLN A C 1
ATOM 1413 O O . GLN A 1 169 ? -21.402 -18.514 60.009 1.00 81.56 169 GLN A O 1
ATOM 1418 N N . ALA A 1 170 ? -20.179 -16.958 58.958 1.00 77.38 170 ALA A N 1
ATOM 1419 C CA . ALA A 1 170 ? -19.280 -16.711 60.085 1.00 77.38 170 ALA A CA 1
ATOM 1420 C C . ALA A 1 170 ? -19.993 -16.032 61.267 1.00 77.38 170 ALA A C 1
ATOM 1422 O O . ALA A 1 170 ? -19.660 -16.312 62.415 1.00 77.38 170 ALA A O 1
ATOM 1423 N N . LEU A 1 171 ? -20.988 -15.180 60.993 1.00 75.50 171 LEU A N 1
ATOM 1424 C CA . LEU A 1 171 ? -21.849 -14.576 62.014 1.00 75.50 171 LEU A CA 1
ATOM 1425 C C . LEU A 1 171 ? -22.753 -15.607 62.704 1.00 75.50 171 LEU A C 1
ATOM 1427 O O . LEU A 1 171 ? -22.879 -15.560 63.917 1.00 75.50 171 LEU A O 1
ATOM 1431 N N . HIS A 1 172 ? -23.336 -16.553 61.959 1.00 72.44 172 HIS A N 1
ATOM 1432 C CA . HIS A 1 172 ? -24.210 -17.598 62.521 1.00 72.44 172 HIS A CA 1
ATOM 1433 C C . HIS A 1 172 ? -23.472 -18.671 63.339 1.00 72.44 172 HIS A C 1
ATOM 1435 O O . HIS A 1 172 ? -24.112 -19.436 64.054 1.00 72.44 172 HIS A O 1
ATOM 1441 N N . LYS A 1 173 ? -22.144 -18.780 63.204 1.00 69.56 173 LYS A N 1
ATOM 1442 C CA . LYS A 1 173 ? -21.310 -19.736 63.958 1.00 69.56 173 LYS A CA 1
ATOM 1443 C C . LYS A 1 173 ? -20.729 -19.160 65.258 1.00 69.56 173 LYS A C 1
ATOM 1445 O O . LYS A 1 173 ? -19.986 -19.873 65.931 1.00 69.56 173 LYS A O 1
ATOM 1450 N N . ARG A 1 174 ? -21.001 -17.892 65.572 1.00 56.12 174 ARG A N 1
ATOM 1451 C CA . ARG A 1 174 ? -20.660 -17.251 66.849 1.00 56.12 174 ARG A CA 1
ATOM 1452 C C . ARG A 1 174 ? -21.870 -17.266 67.766 1.00 56.12 174 ARG A C 1
ATOM 1454 O O . ARG A 1 174 ? -21.643 -17.439 68.978 1.00 56.12 174 ARG A O 1
#

Secondary structure (DSSP, 8-state):
--HHHHHHHHHHGGG----HHHHHHHHHHHHHHHHSSSHHHHHHHHHHHHHHHHHHHHHHHHHHHHHHHHHHHHHHHHHHHHHHHHHHHHHHHHHHHHHHHHHHHHHTS-BBTTT-SBPSEEEETTEEESSHHHHHHHIIIIIHHH-HHHHHHHHHHHHHHHHHHHHHHHHHT-